Protein AF-A0A382WTK6-F1 (afdb_monomer_lite)

InterPro domains:
  IPR001509 NAD-dependent epimerase/dehydratase [PF01370] (10-95)
  IPR036291 NAD(P)-binding domain superfamily [SSF51735] (8-95)

Sequence (96 aa):
MNWALSKYETINFDIRPPKILEHQHHWKFVDIRDAQSFTEALIEFQPTHILHLAAMTGMDIHDMSFFDANTKGVANLIKASQELPNLKRILFASSL

Organism: NCBI:txid408172

Structure (mmCIF, N/CA/C/O backbone):
data_AF-A0A382WTK6-F1
#
_entry.id   AF-A0A382WTK6-F1
#
loop_
_atom_site.group_PDB
_atom_site.id
_atom_site.type_symbol
_atom_site.label_atom_id
_atom_site.label_alt_id
_atom_site.label_comp_id
_atom_site.label_asym_id
_atom_site.label_entity_id
_atom_site.label_seq_id
_atom_site.pdbx_PDB_ins_code
_atom_site.Cartn_x
_atom_site.Cartn_y
_atom_site.Cartn_z
_atom_site.occupancy
_atom_site.B_iso_or_equiv
_atom_site.auth_seq_id
_atom_site.auth_comp_id
_atom_site.auth_asym_id
_atom_site.auth_atom_id
_atom_site.pdbx_PDB_model_num
ATOM 1 N N . MET A 1 1 ? 6.137 -20.564 17.652 1.00 56.12 1 MET A N 1
ATOM 2 C CA . MET A 1 1 ? 6.455 -19.185 17.213 1.00 56.12 1 MET A CA 1
ATOM 3 C C . MET A 1 1 ? 5.143 -18.455 16.996 1.00 56.12 1 MET A C 1
ATOM 5 O O . MET A 1 1 ? 4.280 -19.015 16.338 1.00 56.12 1 MET A O 1
ATOM 9 N N . ASN A 1 2 ? 4.972 -17.266 17.576 1.00 66.75 2 ASN A N 1
ATOM 10 C CA . ASN A 1 2 ? 3.795 -16.430 17.333 1.00 66.75 2 ASN A CA 1
ATOM 11 C C . ASN A 1 2 ? 4.107 -15.484 16.173 1.00 66.75 2 ASN A C 1
ATOM 13 O O . ASN A 1 2 ? 4.950 -14.602 16.323 1.00 66.75 2 ASN A O 1
ATOM 17 N N . TRP A 1 3 ? 3.447 -15.672 15.035 1.00 80.44 3 TRP A N 1
ATOM 18 C CA . TRP A 1 3 ? 3.599 -14.809 13.862 1.00 80.44 3 TRP A CA 1
ATOM 19 C C . TRP A 1 3 ? 2.646 -13.615 13.954 1.00 80.44 3 TRP A C 1
ATOM 21 O O . TRP A 1 3 ? 1.558 -13.744 14.515 1.00 80.44 3 TRP A O 1
ATOM 31 N N . ALA A 1 4 ? 3.001 -12.461 13.384 1.00 77.19 4 ALA A N 1
ATOM 32 C CA . ALA A 1 4 ? 2.104 -11.298 13.360 1.00 77.19 4 ALA A CA 1
ATOM 33 C C . ALA A 1 4 ? 0.745 -11.631 12.708 1.00 77.19 4 ALA A C 1
ATOM 35 O O . ALA A 1 4 ? -0.298 -11.287 13.258 1.00 77.19 4 ALA A O 1
ATOM 36 N N . LEU A 1 5 ? 0.769 -12.419 11.626 1.00 80.00 5 LEU A N 1
ATOM 37 C CA . LEU A 1 5 ? -0.421 -12.905 10.913 1.00 80.00 5 LEU A CA 1
ATOM 38 C C . LEU A 1 5 ? -1.362 -13.751 11.787 1.00 80.00 5 LEU A C 1
ATOM 40 O O . LEU A 1 5 ? -2.552 -13.816 11.521 1.00 80.00 5 LEU A O 1
ATOM 44 N N . SER A 1 6 ? -0.855 -14.373 12.859 1.00 82.38 6 SER A N 1
ATOM 45 C CA . SER A 1 6 ? -1.685 -15.158 13.789 1.00 82.38 6 SER A CA 1
ATOM 46 C C . SER A 1 6 ? -2.419 -14.311 14.836 1.00 82.38 6 SER A C 1
ATOM 48 O O . SER A 1 6 ? -3.202 -14.848 15.614 1.00 82.38 6 SER A O 1
ATOM 50 N N . LYS A 1 7 ? -2.138 -13.003 14.903 1.00 88.50 7 LYS A N 1
ATOM 51 C CA . LYS A 1 7 ? -2.646 -12.097 15.948 1.00 88.50 7 LYS A CA 1
ATOM 52 C C . LYS A 1 7 ? -3.431 -10.908 15.418 1.00 88.50 7 LYS A C 1
ATOM 54 O O . LYS A 1 7 ? -4.235 -10.352 16.160 1.00 88.50 7 LYS A O 1
ATOM 59 N N . TYR A 1 8 ? -3.159 -10.490 14.189 1.00 92.00 8 TYR A N 1
ATOM 60 C CA . TYR A 1 8 ? -3.740 -9.293 13.603 1.00 92.00 8 TYR A CA 1
ATOM 61 C C . TYR A 1 8 ? -4.429 -9.641 12.293 1.00 92.00 8 TYR A C 1
ATOM 63 O O . TYR A 1 8 ? -3.868 -10.365 11.467 1.00 92.00 8 TYR A O 1
ATOM 71 N N . GLU A 1 9 ? -5.620 -9.083 12.091 1.00 95.00 9 GLU A N 1
ATOM 72 C CA . GLU A 1 9 ? -6.247 -9.070 10.776 1.00 95.00 9 GLU A CA 1
ATOM 73 C C . GLU A 1 9 ? -5.288 -8.408 9.785 1.00 95.00 9 GLU A C 1
ATOM 75 O O . GLU A 1 9 ? -4.779 -7.311 10.028 1.00 95.00 9 GLU A O 1
ATOM 80 N N . THR A 1 10 ? -4.968 -9.126 8.711 1.00 95.25 10 THR A N 1
ATOM 81 C CA . THR A 1 10 ? -3.916 -8.726 7.780 1.00 95.25 10 THR A CA 1
ATOM 82 C C . THR A 1 10 ? -4.353 -8.978 6.350 1.00 95.25 10 THR A C 1
ATOM 84 O O . THR A 1 10 ? -4.859 -10.058 6.031 1.00 95.25 10 THR A O 1
ATOM 87 N N . ILE A 1 11 ? -4.067 -7.998 5.495 1.00 97.12 11 ILE A N 1
ATOM 88 C CA . ILE A 1 11 ? -4.143 -8.106 4.044 1.00 97.12 11 ILE A CA 1
ATOM 89 C C . ILE A 1 11 ? -2.786 -7.752 3.424 1.00 97.12 11 ILE A C 1
ATOM 91 O O . ILE A 1 11 ? -2.063 -6.882 3.910 1.00 97.12 11 ILE A O 1
ATOM 95 N N . ASN A 1 12 ? -2.435 -8.455 2.357 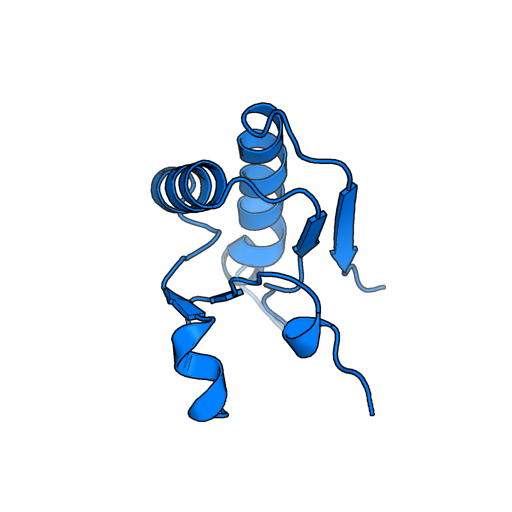1.00 97.44 12 ASN A N 1
ATOM 96 C CA . ASN A 1 12 ? -1.244 -8.284 1.550 1.00 97.44 12 ASN A CA 1
ATOM 97 C C . ASN A 1 12 ? -1.660 -7.810 0.158 1.00 97.44 12 ASN A C 1
ATOM 99 O O . ASN A 1 12 ? -2.373 -8.512 -0.561 1.00 97.44 12 ASN A O 1
ATOM 103 N N . PHE A 1 13 ? -1.176 -6.633 -0.213 1.00 98.38 13 PHE A N 1
ATOM 104 C CA . PHE A 1 13 ? -1.360 -6.035 -1.526 1.00 98.38 13 PHE A CA 1
ATOM 105 C C . PHE A 1 13 ? -0.110 -6.282 -2.356 1.00 98.38 13 PHE A C 1
ATOM 107 O O . PHE A 1 13 ? 0.952 -5.741 -2.057 1.00 98.38 13 PHE A O 1
ATOM 114 N N . ASP A 1 14 ? -0.232 -7.132 -3.373 1.00 97.88 14 ASP A N 1
ATOM 115 C CA . ASP A 1 14 ? 0.885 -7.466 -4.254 1.00 97.88 14 ASP A CA 1
ATOM 116 C C . ASP A 1 14 ? 0.370 -7.824 -5.651 1.00 97.88 14 ASP A C 1
ATOM 118 O O . ASP A 1 14 ? -0.682 -8.447 -5.801 1.00 97.88 14 ASP A O 1
ATOM 122 N N . ILE A 1 15 ? 1.139 -7.477 -6.680 1.00 97.69 15 ILE A N 1
ATOM 123 C CA . ILE A 1 15 ? 0.872 -7.851 -8.074 1.00 97.69 15 ILE A CA 1
ATOM 124 C C . ILE A 1 15 ? 1.114 -9.344 -8.341 1.00 97.69 15 ILE A C 1
ATOM 126 O O . ILE A 1 15 ? 0.727 -9.866 -9.386 1.00 97.69 15 ILE A O 1
ATOM 130 N N . ARG A 1 16 ? 1.779 -10.045 -7.418 1.00 97.06 16 ARG A N 1
ATOM 131 C CA . ARG A 1 16 ? 2.050 -11.479 -7.489 1.00 97.06 16 ARG A CA 1
ATOM 132 C C . ARG A 1 16 ? 1.351 -12.211 -6.342 1.00 97.06 16 ARG A C 1
ATOM 134 O O . ARG A 1 16 ? 1.398 -11.740 -5.208 1.00 97.06 16 ARG A O 1
ATOM 141 N N . PRO A 1 17 ? 0.749 -13.384 -6.604 1.00 96.69 17 PRO A N 1
ATOM 142 C CA . PRO A 1 17 ? 0.188 -14.207 -5.543 1.00 96.69 17 PRO A CA 1
ATOM 143 C C . PRO A 1 17 ? 1.289 -14.694 -4.585 1.00 96.69 17 PRO A C 1
ATOM 145 O O . PRO A 1 17 ? 2.463 -14.790 -4.972 1.00 96.69 17 PRO A O 1
ATOM 148 N N . PRO A 1 18 ? 0.934 -15.029 -3.334 1.00 95.62 18 PRO A N 1
ATOM 149 C CA . PRO A 1 18 ? 1.888 -15.565 -2.380 1.00 95.62 18 PRO A CA 1
ATOM 150 C C . PRO A 1 18 ? 2.443 -16.912 -2.857 1.00 95.62 18 PRO A C 1
ATOM 152 O O . PRO A 1 18 ? 1.751 -17.724 -3.462 1.00 95.62 18 PRO A O 1
ATOM 155 N N . LYS A 1 19 ? 3.709 -17.181 -2.525 1.00 95.50 19 LYS A N 1
ATOM 156 C CA . LYS A 1 19 ? 4.359 -18.470 -2.831 1.00 95.50 19 LYS A CA 1
ATOM 157 C C . LYS A 1 19 ? 3.836 -19.631 -1.976 1.00 95.50 19 LYS A C 1
ATOM 159 O O . LYS A 1 19 ? 4.023 -20.785 -2.341 1.00 95.50 19 LYS A O 1
ATOM 164 N N . ILE A 1 20 ? 3.250 -19.315 -0.823 1.00 93.94 20 ILE A N 1
ATOM 165 C CA . ILE A 1 20 ? 2.692 -20.266 0.142 1.00 93.94 20 ILE A CA 1
ATOM 166 C C . ILE A 1 20 ? 1.174 -20.192 -0.001 1.00 93.94 20 ILE A C 1
ATOM 168 O O . ILE A 1 20 ? 0.594 -19.128 0.226 1.00 93.94 20 ILE A O 1
ATOM 172 N N . LEU A 1 21 ? 0.545 -21.299 -0.402 1.00 93.19 21 LEU A N 1
ATOM 173 C CA . LEU A 1 21 ? -0.878 -21.343 -0.751 1.00 93.19 21 LEU A CA 1
ATOM 174 C C . LEU A 1 21 ? -1.770 -20.988 0.442 1.00 93.19 21 LEU A C 1
ATOM 176 O O . LEU A 1 21 ? -2.788 -20.319 0.293 1.00 93.19 21 LEU A O 1
ATOM 180 N N . GLU A 1 22 ? -1.357 -21.370 1.645 1.00 91.19 22 GLU A N 1
ATOM 181 C CA . GLU A 1 22 ? -2.051 -21.057 2.886 1.00 91.19 22 GLU A CA 1
ATOM 182 C C . GLU A 1 22 ? -2.164 -19.547 3.110 1.00 91.19 22 GLU A C 1
ATOM 184 O O . GLU A 1 22 ? -3.083 -19.118 3.790 1.00 91.19 22 GLU A O 1
ATOM 189 N N . HIS A 1 23 ? -1.296 -18.718 2.518 1.00 92.62 23 HIS A N 1
ATOM 190 C CA . HIS A 1 23 ? -1.372 -17.258 2.632 1.00 92.62 23 HIS A CA 1
ATOM 191 C C . HIS A 1 23 ? -2.312 -16.610 1.604 1.00 92.62 23 HIS A C 1
ATOM 193 O O . HIS A 1 23 ? -2.509 -15.397 1.653 1.00 92.62 23 HIS A O 1
ATOM 199 N N . GLN A 1 24 ? -2.908 -17.380 0.686 1.00 95.19 24 GLN A N 1
ATOM 200 C CA . GLN A 1 24 ? -3.770 -16.853 -0.378 1.00 95.19 24 GLN A CA 1
ATOM 201 C C . GLN A 1 24 ? -4.950 -16.041 0.172 1.00 95.19 24 GLN A C 1
ATOM 203 O O . GLN A 1 24 ? -5.315 -15.025 -0.407 1.00 95.19 24 GLN A O 1
ATOM 208 N N . HIS A 1 25 ? -5.513 -16.450 1.312 1.00 93.88 25 HIS A N 1
ATOM 209 C CA . HIS A 1 25 ? -6.638 -15.759 1.948 1.00 93.88 25 HIS A CA 1
ATOM 210 C C . HIS A 1 25 ? -6.274 -14.380 2.521 1.00 93.88 25 HIS A C 1
ATOM 212 O O . HIS A 1 25 ? -7.161 -13.572 2.769 1.00 93.88 25 HIS A O 1
ATOM 218 N N . HIS A 1 26 ? -4.982 -14.102 2.708 1.00 95.19 26 HIS A N 1
ATOM 219 C CA . HIS A 1 26 ? -4.490 -12.784 3.094 1.00 95.19 26 HIS A CA 1
ATOM 220 C C . HIS A 1 26 ? -4.114 -11.923 1.889 1.00 95.19 26 HIS A C 1
ATOM 222 O O . HIS A 1 26 ? -3.666 -10.806 2.092 1.00 95.19 26 HIS A O 1
ATOM 228 N N . TRP A 1 27 ? -4.216 -12.398 0.648 1.00 97.31 27 TRP A N 1
ATOM 229 C CA . TRP A 1 27 ? -3.717 -11.670 -0.517 1.00 97.31 27 TRP A CA 1
ATOM 230 C C . TRP A 1 27 ? -4.841 -11.076 -1.366 1.00 97.31 27 TRP A C 1
ATOM 232 O O . TRP A 1 27 ? -5.860 -11.717 -1.618 1.00 97.31 27 TRP A O 1
ATOM 242 N N . LYS A 1 28 ? -4.605 -9.864 -1.870 1.00 98.00 28 LYS A N 1
ATOM 243 C CA . LYS A 1 28 ? -5.416 -9.208 -2.896 1.00 98.00 28 LYS A CA 1
ATOM 244 C C . LYS A 1 28 ? -4.482 -8.650 -3.967 1.00 98.00 28 LYS A C 1
ATOM 246 O O . LYS A 1 28 ? -3.484 -8.003 -3.644 1.00 98.00 28 LYS A O 1
ATOM 251 N N . PHE A 1 29 ? -4.817 -8.888 -5.235 1.00 98.38 29 PHE A N 1
ATOM 252 C CA . PHE A 1 29 ? -4.107 -8.261 -6.346 1.00 98.38 29 PHE A CA 1
ATOM 253 C C . PHE A 1 29 ? -4.338 -6.750 -6.303 1.00 98.38 29 PHE A C 1
ATOM 255 O O . PHE A 1 29 ? -5.467 -6.295 -6.483 1.00 98.38 29 PHE A O 1
ATOM 262 N N . VAL A 1 30 ? -3.274 -5.991 -6.062 1.00 98.50 30 VAL A N 1
ATOM 263 C CA . VAL A 1 30 ? -3.276 -4.526 -6.070 1.00 98.50 30 VAL A CA 1
ATOM 264 C C . VAL A 1 30 ? -1.911 -4.067 -6.568 1.00 98.50 30 VAL A C 1
ATOM 266 O O . VAL A 1 30 ? -0.879 -4.477 -6.033 1.00 98.50 30 VAL A O 1
ATOM 269 N N . ASP A 1 31 ? -1.902 -3.213 -7.589 1.00 98.44 31 ASP A N 1
ATOM 270 C CA . ASP A 1 31 ? -0.688 -2.557 -8.064 1.00 98.4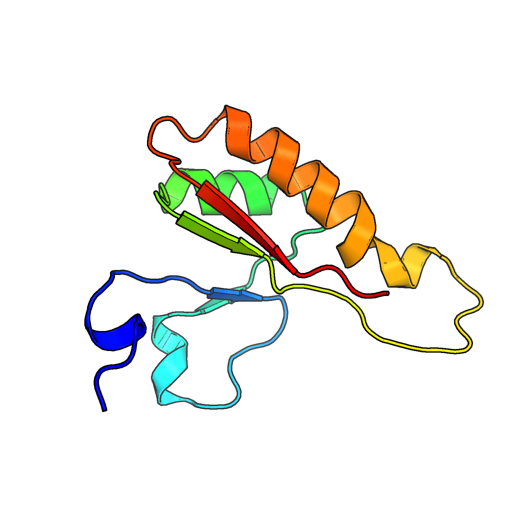4 31 ASP A CA 1
ATOM 271 C C . ASP A 1 31 ? -0.585 -1.170 -7.431 1.00 98.44 31 ASP A C 1
ATOM 273 O O . ASP A 1 31 ? -1.397 -0.293 -7.705 1.00 98.44 31 ASP A O 1
ATOM 277 N N . ILE A 1 32 ? 0.443 -0.945 -6.614 1.00 98.38 32 ILE A N 1
ATOM 278 C CA . ILE A 1 32 ? 0.645 0.336 -5.921 1.00 98.38 32 ILE A CA 1
ATOM 279 C C . ILE A 1 32 ? 0.873 1.519 -6.879 1.00 98.38 32 ILE A C 1
ATOM 281 O O . ILE A 1 32 ? 0.801 2.677 -6.464 1.00 98.38 32 ILE A O 1
ATOM 285 N N . ARG A 1 33 ? 1.169 1.253 -8.158 1.00 97.88 33 ARG A N 1
ATOM 286 C CA . ARG A 1 33 ? 1.319 2.278 -9.199 1.00 97.88 33 ARG A CA 1
ATOM 287 C C . ARG A 1 33 ? -0.032 2.806 -9.686 1.00 97.88 33 ARG A C 1
ATOM 289 O O . ARG A 1 33 ? -0.091 3.954 -10.126 1.00 97.88 33 ARG A O 1
ATOM 296 N N . ASP A 1 34 ? -1.096 2.013 -9.575 1.00 98.44 34 ASP A N 1
ATOM 297 C CA . ASP A 1 34 ? -2.466 2.437 -9.857 1.00 98.44 34 ASP A CA 1
ATOM 298 C C . ASP A 1 34 ? -3.039 3.121 -8.611 1.00 98.44 34 ASP A C 1
ATOM 300 O O . ASP A 1 34 ? -3.448 2.481 -7.643 1.00 98.44 34 ASP A O 1
ATOM 304 N N . ALA A 1 35 ? -3.024 4.453 -8.624 1.00 98.31 35 ALA A N 1
ATOM 305 C CA . ALA A 1 35 ? -3.410 5.248 -7.466 1.00 98.31 35 ALA A CA 1
ATOM 306 C C . ALA A 1 35 ? -4.868 5.016 -7.048 1.00 98.31 35 ALA A C 1
ATOM 308 O O . ALA A 1 35 ? -5.157 4.999 -5.858 1.00 98.31 35 ALA A O 1
ATOM 309 N N . GLN A 1 36 ? -5.779 4.841 -8.008 1.00 98.31 36 GLN A N 1
ATOM 310 C CA . GLN A 1 36 ? -7.200 4.722 -7.711 1.00 98.31 36 GLN A CA 1
ATOM 311 C C . GLN A 1 36 ? -7.489 3.391 -7.018 1.00 98.31 36 GLN A C 1
ATOM 313 O O . GLN A 1 36 ? -7.981 3.381 -5.891 1.00 98.31 36 GLN A O 1
ATOM 318 N N . SER A 1 37 ? -7.132 2.277 -7.661 1.00 98.31 37 SER A N 1
ATOM 319 C CA . SER A 1 37 ? -7.413 0.947 -7.109 1.00 98.31 37 SER A CA 1
ATOM 320 C C . SER A 1 37 ? -6.670 0.700 -5.793 1.00 98.31 37 SER A C 1
ATOM 322 O O . SER A 1 37 ? -7.200 0.050 -4.889 1.00 98.31 37 SER A O 1
ATOM 324 N N . PHE A 1 38 ? -5.463 1.255 -5.643 1.00 98.69 38 PHE A N 1
ATOM 325 C CA . PHE A 1 38 ? -4.701 1.150 -4.406 1.00 98.69 38 PHE A CA 1
ATOM 326 C C . PHE A 1 38 ? -5.349 1.929 -3.256 1.00 98.69 38 PHE A C 1
ATOM 328 O O . PHE A 1 38 ? -5.488 1.384 -2.157 1.00 98.69 38 PHE A O 1
ATOM 335 N N . THR A 1 39 ? -5.788 3.169 -3.497 1.00 98.69 39 THR A N 1
ATOM 336 C CA . THR A 1 39 ? -6.506 3.966 -2.493 1.00 98.69 39 THR A CA 1
ATOM 337 C C . THR A 1 39 ? -7.823 3.303 -2.102 1.00 98.69 39 THR A C 1
ATOM 339 O O . THR A 1 39 ? -8.090 3.151 -0.912 1.00 98.69 39 THR A O 1
ATOM 342 N N . GLU A 1 40 ? -8.611 2.838 -3.074 1.00 98.69 40 GLU A N 1
ATOM 343 C CA . GLU A 1 40 ? -9.870 2.128 -2.820 1.00 98.69 40 GLU A CA 1
ATOM 344 C C . GLU A 1 40 ? -9.645 0.893 -1.935 1.00 98.69 40 GLU A C 1
ATOM 346 O O . GLU A 1 40 ? -10.339 0.715 -0.936 1.00 98.69 40 GLU A O 1
ATOM 351 N N . ALA A 1 41 ? -8.619 0.086 -2.227 1.00 98.62 41 ALA A N 1
ATOM 352 C CA . ALA A 1 41 ? -8.291 -1.092 -1.428 1.00 98.62 41 ALA A CA 1
ATOM 353 C C . ALA A 1 41 ? -7.846 -0.746 0.007 1.00 98.62 41 ALA A C 1
ATOM 355 O O . ALA A 1 41 ? -8.197 -1.458 0.951 1.00 98.62 41 ALA A O 1
ATOM 356 N N . LEU A 1 42 ? -7.090 0.341 0.195 1.00 98.62 42 LEU A N 1
ATOM 357 C CA . LEU A 1 42 ? -6.699 0.823 1.524 1.00 98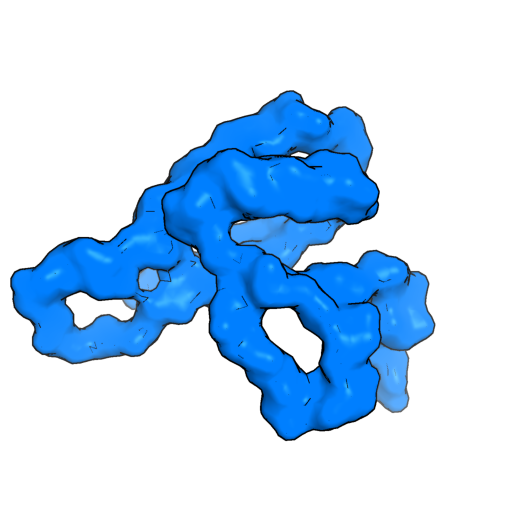.62 42 LEU A CA 1
ATOM 358 C C . LEU A 1 42 ? -7.904 1.335 2.322 1.00 98.62 42 LEU A C 1
ATOM 360 O O . LEU A 1 42 ? -8.020 1.030 3.509 1.00 98.62 42 LEU A O 1
ATOM 364 N N . ILE A 1 43 ? -8.801 2.089 1.682 1.00 98.50 43 ILE A N 1
ATOM 365 C CA . ILE A 1 43 ? -10.024 2.603 2.308 1.00 98.50 43 ILE A CA 1
ATOM 366 C C . ILE A 1 43 ? -10.972 1.458 2.663 1.00 98.50 43 ILE A C 1
ATOM 368 O O . ILE A 1 43 ? -11.568 1.495 3.733 1.00 98.50 43 ILE A O 1
ATOM 372 N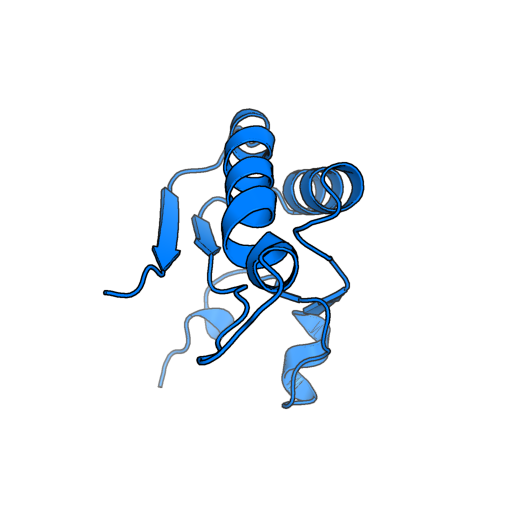 N . GLU A 1 44 ? -11.092 0.435 1.821 1.00 98.31 44 GLU A N 1
ATOM 373 C CA . GLU A 1 44 ? -11.906 -0.753 2.100 1.00 98.31 44 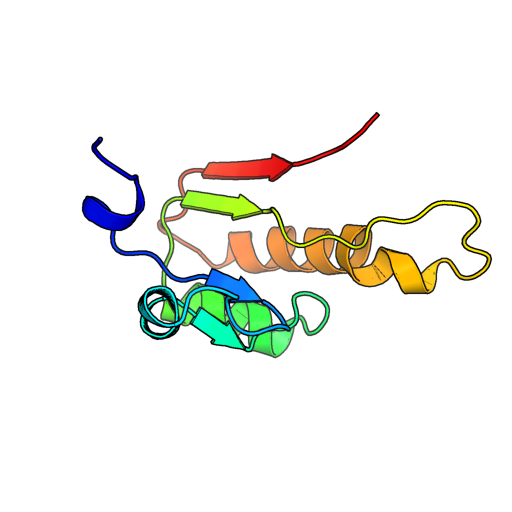GLU A CA 1
ATOM 374 C C . GLU A 1 44 ? -11.393 -1.506 3.337 1.00 98.31 44 GLU A C 1
ATOM 376 O O . GLU A 1 44 ? -12.182 -1.901 4.192 1.00 98.31 44 GLU A O 1
ATOM 381 N N . PHE A 1 45 ? -10.071 -1.663 3.467 1.00 98.19 45 PHE A N 1
ATOM 382 C CA . PHE A 1 45 ? -9.464 -2.398 4.579 1.00 98.19 45 PHE A CA 1
ATOM 383 C C . PHE A 1 45 ? -9.324 -1.582 5.880 1.00 98.19 45 PHE A C 1
ATOM 385 O O . PHE A 1 45 ? -9.279 -2.164 6.960 1.00 98.19 45 PHE A O 1
ATOM 392 N N . GLN A 1 46 ? -9.239 -0.247 5.810 1.00 98.12 46 GLN A N 1
ATOM 393 C CA . GLN A 1 46 ? -9.045 0.648 6.967 1.00 98.12 46 GLN A CA 1
ATOM 394 C C . GLN A 1 46 ? -7.858 0.256 7.888 1.00 98.12 46 GLN A C 1
ATOM 396 O O . GLN A 1 46 ? -8.036 0.074 9.099 1.00 98.12 46 GLN A O 1
ATOM 401 N N . PRO A 1 47 ? -6.613 0.142 7.378 1.00 98.12 47 PRO A N 1
ATOM 402 C CA . PRO A 1 47 ? -5.489 -0.303 8.195 1.00 98.12 47 PRO A CA 1
ATOM 403 C C . PRO A 1 47 ? -5.128 0.709 9.287 1.00 98.12 47 PRO A C 1
ATOM 405 O O . PRO A 1 47 ? -5.072 1.918 9.068 1.00 98.12 47 PRO A O 1
ATOM 408 N N . THR A 1 48 ? -4.745 0.197 10.458 1.00 98.25 48 THR A N 1
ATOM 409 C CA . THR A 1 48 ? -4.099 1.021 11.497 1.00 98.25 48 THR A CA 1
ATOM 410 C C . THR A 1 48 ? -2.581 1.083 11.334 1.00 98.25 48 THR A C 1
ATOM 412 O O . THR A 1 48 ? -1.947 2.024 11.810 1.00 98.25 48 THR A O 1
ATOM 415 N N . HIS A 1 49 ? -1.980 0.089 10.680 1.00 98.00 49 HIS A N 1
ATOM 416 C CA . HIS A 1 49 ? -0.541 -0.012 10.456 1.00 98.00 49 HIS A CA 1
ATOM 417 C C . HIS A 1 49 ? -0.277 -0.506 9.039 1.00 98.00 49 HIS A C 1
ATOM 419 O O . HIS A 1 49 ? -0.957 -1.415 8.570 1.00 98.00 49 HIS A O 1
ATOM 42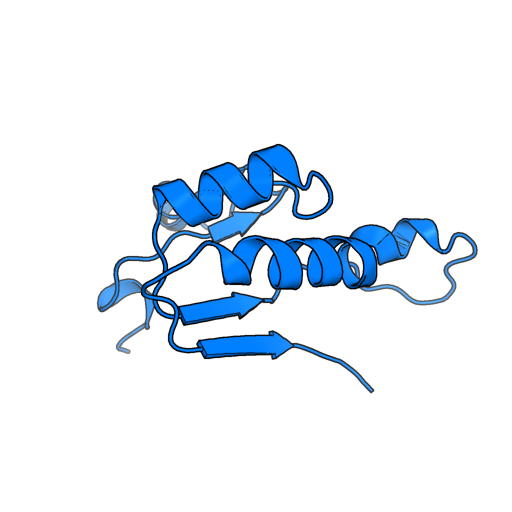5 N N . ILE A 1 50 ? 0.735 0.060 8.385 1.00 98.38 50 ILE A N 1
ATOM 426 C CA . ILE A 1 50 ? 1.160 -0.353 7.044 1.00 98.38 50 ILE A CA 1
ATOM 427 C C . ILE A 1 50 ? 2.654 -0.672 7.071 1.00 98.38 50 ILE A C 1
ATOM 429 O O . ILE A 1 50 ? 3.464 0.143 7.514 1.00 98.38 50 ILE A O 1
ATOM 433 N N . LEU A 1 51 ? 3.015 -1.855 6.574 1.00 97.69 51 LEU A N 1
ATOM 434 C CA . LEU A 1 51 ? 4.394 -2.241 6.281 1.00 97.69 51 LEU A CA 1
ATOM 435 C C . LEU A 1 51 ? 4.590 -2.148 4.766 1.00 97.69 51 LEU A C 1
ATOM 437 O O . LEU A 1 51 ? 4.139 -3.019 4.026 1.00 97.69 51 LEU A O 1
ATOM 441 N N . HIS A 1 52 ? 5.220 -1.076 4.291 1.00 97.69 52 HIS A N 1
ATOM 442 C CA . HIS A 1 52 ? 5.414 -0.859 2.862 1.00 97.69 52 HIS A CA 1
ATOM 443 C C . HIS A 1 52 ? 6.676 -1.580 2.380 1.00 97.69 52 HIS A C 1
ATOM 445 O O . HIS A 1 52 ? 7.785 -1.057 2.486 1.00 97.69 52 HIS A O 1
ATOM 451 N N . LEU A 1 53 ? 6.480 -2.813 1.899 1.00 96.69 53 LEU A N 1
ATOM 452 C CA . LEU A 1 53 ? 7.540 -3.710 1.417 1.00 96.69 53 LEU A CA 1
ATOM 453 C C . LEU A 1 53 ? 7.541 -3.889 -0.111 1.00 96.69 53 LEU A C 1
ATOM 455 O O . LEU A 1 53 ? 8.464 -4.490 -0.657 1.00 96.69 53 LEU A O 1
ATOM 459 N N . ALA A 1 54 ? 6.502 -3.407 -0.798 1.00 96.81 54 ALA A N 1
ATOM 460 C CA . ALA A 1 54 ? 6.376 -3.519 -2.244 1.00 96.81 54 ALA A CA 1
ATOM 461 C C . ALA A 1 54 ? 7.383 -2.592 -2.938 1.00 96.81 54 ALA A C 1
ATOM 463 O O . ALA A 1 54 ? 7.289 -1.371 -2.844 1.00 96.81 54 ALA A O 1
ATOM 464 N N . ALA A 1 55 ? 8.347 -3.188 -3.635 1.00 95.00 55 ALA A N 1
ATOM 465 C CA . ALA A 1 55 ? 9.409 -2.486 -4.337 1.00 95.00 55 ALA A CA 1
ATOM 466 C C . ALA A 1 55 ? 9.933 -3.334 -5.501 1.00 95.00 55 ALA A C 1
ATOM 468 O O . ALA A 1 55 ? 9.877 -4.567 -5.479 1.00 95.00 55 ALA A O 1
ATOM 469 N N . MET A 1 56 ? 10.488 -2.664 -6.503 1.00 92.94 56 MET A N 1
ATOM 470 C CA . MET A 1 56 ? 11.352 -3.273 -7.502 1.00 92.94 56 MET A CA 1
ATOM 471 C C . MET A 1 56 ? 12.795 -3.209 -7.007 1.00 92.94 56 MET A C 1
ATOM 473 O O . MET A 1 56 ? 13.254 -2.187 -6.492 1.00 92.94 56 MET A O 1
ATOM 477 N N . THR A 1 57 ? 13.502 -4.325 -7.147 1.00 86.06 57 THR A N 1
ATOM 478 C CA . THR A 1 57 ? 14.909 -4.468 -6.775 1.00 86.06 57 THR A CA 1
ATOM 479 C C . THR A 1 57 ? 15.696 -4.875 -8.015 1.00 86.06 57 THR A C 1
ATOM 481 O O . THR A 1 57 ? 15.251 -5.712 -8.799 1.00 86.06 57 THR A O 1
ATOM 484 N N . GLY A 1 58 ? 16.845 -4.245 -8.242 1.00 82.88 58 GLY A N 1
ATOM 485 C CA . GLY A 1 58 ? 17.662 -4.494 -9.426 1.00 82.88 58 GLY A CA 1
ATOM 486 C C . GLY A 1 58 ? 18.839 -3.531 -9.518 1.00 82.88 58 GLY A C 1
ATOM 487 O O . GLY A 1 58 ? 18.768 -2.416 -9.007 1.00 82.88 58 GLY A O 1
ATOM 488 N N . MET A 1 59 ? 19.915 -3.985 -10.157 1.00 80.31 59 MET A N 1
ATOM 489 C CA . MET A 1 59 ? 21.086 -3.183 -10.528 1.00 80.31 59 MET A CA 1
ATOM 490 C C . MET A 1 59 ? 21.150 -3.084 -12.059 1.00 80.31 59 MET A C 1
ATOM 492 O O . MET A 1 59 ? 20.485 -3.862 -12.742 1.00 80.31 59 MET A O 1
ATOM 496 N N . ASP A 1 60 ? 21.921 -2.130 -12.585 1.00 83.19 60 ASP A N 1
ATOM 497 C CA . ASP A 1 60 ? 22.137 -1.929 -14.031 1.00 83.19 60 ASP A CA 1
ATOM 498 C C . ASP A 1 60 ? 20.851 -1.697 -14.845 1.00 83.19 60 ASP A C 1
ATOM 500 O O . ASP A 1 60 ? 20.678 -2.166 -15.970 1.00 83.19 60 ASP A O 1
ATOM 504 N N . ILE A 1 61 ? 19.921 -0.944 -14.259 1.00 87.88 61 ILE A N 1
ATOM 505 C CA . ILE A 1 61 ? 18.667 -0.562 -14.903 1.00 87.88 61 ILE A CA 1
ATOM 506 C C . ILE A 1 61 ? 18.878 0.707 -15.741 1.00 87.88 61 ILE A C 1
ATOM 508 O O . ILE A 1 61 ? 19.346 1.723 -15.231 1.00 87.88 61 ILE A O 1
ATOM 512 N N . HIS A 1 62 ? 18.477 0.672 -17.014 1.00 85.00 62 HIS A N 1
ATOM 513 C CA . HIS A 1 62 ? 18.579 1.821 -17.929 1.00 85.00 62 HIS A CA 1
ATOM 514 C C . HIS A 1 62 ? 17.281 2.631 -18.075 1.00 85.00 62 HIS A C 1
ATOM 516 O O . HIS A 1 62 ? 17.311 3.735 -18.614 1.00 85.00 62 HIS A O 1
ATOM 522 N N . ASP A 1 63 ? 16.155 2.103 -17.586 1.00 90.00 63 ASP A N 1
ATOM 523 C CA . ASP A 1 63 ? 14.857 2.780 -17.585 1.00 90.00 63 ASP A CA 1
ATOM 524 C C . ASP A 1 63 ? 14.367 3.023 -16.152 1.00 90.00 63 ASP A C 1
ATOM 526 O O . ASP A 1 63 ? 14.077 2.090 -15.401 1.00 90.00 63 ASP A O 1
ATOM 530 N N . MET A 1 64 ? 14.230 4.297 -15.783 1.00 88.12 64 MET A N 1
ATOM 531 C CA . MET A 1 64 ? 13.758 4.707 -14.459 1.00 88.12 64 MET A CA 1
ATOM 532 C C . MET A 1 64 ? 12.317 4.273 -14.166 1.00 88.12 64 MET A C 1
ATOM 534 O O . MET A 1 64 ? 11.964 4.150 -12.993 1.00 88.12 64 MET A O 1
ATOM 538 N N . SER A 1 65 ? 11.504 3.989 -15.192 1.00 91.75 65 SER A N 1
ATOM 539 C CA . SER A 1 65 ? 10.138 3.475 -15.018 1.00 91.75 65 SER A CA 1
ATOM 540 C C . SER A 1 65 ? 10.105 2.138 -14.265 1.00 91.75 65 SER A C 1
ATOM 542 O O . SER A 1 65 ? 9.129 1.822 -13.581 1.00 91.75 65 SER A O 1
ATOM 544 N N . PHE A 1 66 ? 11.208 1.383 -14.292 1.00 90.75 66 PHE A N 1
ATOM 545 C CA . PHE A 1 66 ? 11.385 0.170 -13.498 1.00 90.75 66 PHE A CA 1
ATOM 546 C C . PHE A 1 66 ? 11.210 0.426 -11.994 1.00 90.75 66 PHE A C 1
ATOM 548 O O . PHE A 1 66 ? 10.708 -0.433 -11.277 1.00 90.75 66 PHE A O 1
ATOM 555 N N . PHE A 1 67 ? 11.568 1.619 -11.513 1.00 92.69 67 PHE A N 1
ATOM 556 C CA . PHE A 1 67 ? 11.438 2.017 -10.111 1.00 92.69 67 PHE A CA 1
ATOM 557 C C . PHE A 1 67 ? 10.154 2.809 -9.826 1.00 92.69 67 PHE A C 1
ATOM 559 O O . PHE A 1 67 ? 10.029 3.425 -8.764 1.00 92.69 67 PHE A O 1
ATOM 566 N N . ASP A 1 68 ? 9.169 2.786 -10.731 1.00 95.44 68 ASP A N 1
ATOM 567 C CA . ASP A 1 68 ? 7.871 3.433 -10.513 1.00 95.44 68 ASP A CA 1
ATOM 568 C C . ASP A 1 68 ? 7.190 2.915 -9.238 1.00 95.44 68 ASP A C 1
ATOM 570 O O . ASP A 1 68 ? 6.596 3.692 -8.495 1.00 95.44 68 ASP A O 1
ATOM 574 N N . ALA A 1 69 ? 7.320 1.622 -8.927 1.00 95.19 69 ALA A N 1
ATOM 575 C CA . ALA A 1 69 ? 6.819 1.066 -7.669 1.00 95.19 69 ALA A CA 1
ATOM 576 C C . ALA A 1 69 ? 7.461 1.752 -6.442 1.00 95.19 69 ALA A C 1
ATOM 578 O O . ALA A 1 69 ? 6.763 2.132 -5.507 1.00 95.19 69 ALA A O 1
ATOM 579 N N . ASN A 1 70 ? 8.774 1.990 -6.480 1.00 95.88 70 ASN A N 1
ATOM 580 C CA . ASN A 1 70 ? 9.551 2.570 -5.381 1.00 95.88 70 ASN A CA 1
ATOM 581 C C . ASN A 1 70 ? 9.342 4.087 -5.236 1.00 95.88 70 ASN A C 1
ATOM 583 O O . ASN A 1 70 ? 9.670 4.655 -4.199 1.00 95.88 70 ASN A O 1
ATOM 587 N N . THR A 1 71 ? 8.835 4.755 -6.276 1.00 95.25 71 THR A N 1
ATOM 588 C CA . THR A 1 71 ? 8.684 6.218 -6.321 1.00 95.25 71 THR A CA 1
ATOM 589 C C . THR A 1 71 ? 7.217 6.626 -6.409 1.00 95.25 71 THR A C 1
ATOM 591 O O . THR A 1 71 ? 6.664 7.147 -5.439 1.00 95.25 71 THR A O 1
ATOM 594 N N . LYS A 1 72 ? 6.548 6.342 -7.533 1.00 97.56 72 LYS A N 1
ATOM 595 C CA . LYS A 1 72 ? 5.111 6.596 -7.720 1.00 97.56 72 LYS A CA 1
ATOM 596 C C . LYS A 1 72 ? 4.276 5.822 -6.706 1.00 97.56 72 LYS A C 1
ATOM 598 O O . LYS A 1 72 ? 3.359 6.399 -6.135 1.00 97.56 72 LYS A O 1
ATOM 603 N N . GLY A 1 73 ? 4.623 4.567 -6.423 1.00 98.00 73 GLY A N 1
ATOM 604 C CA . GLY A 1 73 ? 3.918 3.761 -5.423 1.00 98.00 73 GLY A CA 1
ATOM 605 C C . GLY A 1 73 ? 3.986 4.350 -4.011 1.00 98.00 73 GLY A C 1
ATOM 606 O O . GLY A 1 73 ? 2.962 4.460 -3.336 1.00 98.00 73 GLY A O 1
ATOM 607 N N . VAL A 1 74 ? 5.160 4.836 -3.594 1.00 98.00 74 VAL A N 1
ATOM 608 C CA . VAL A 1 74 ? 5.324 5.564 -2.323 1.00 98.00 74 VAL A CA 1
ATOM 609 C C . VAL A 1 74 ? 4.516 6.863 -2.323 1.00 98.00 74 VAL A C 1
ATOM 611 O O . VAL A 1 74 ? 3.817 7.153 -1.353 1.00 98.00 74 VAL A O 1
ATOM 614 N N . ALA A 1 75 ? 4.566 7.638 -3.411 1.00 98.44 75 ALA A N 1
ATOM 615 C CA . ALA A 1 75 ? 3.796 8.875 -3.533 1.00 98.44 75 ALA A CA 1
ATOM 616 C C . ALA A 1 75 ? 2.279 8.623 -3.453 1.00 98.44 75 ALA A C 1
ATOM 618 O O . ALA A 1 75 ? 1.566 9.378 -2.791 1.00 98.44 75 ALA A O 1
ATOM 619 N N . ASN A 1 76 ? 1.795 7.551 -4.084 1.00 98.75 76 ASN A N 1
ATOM 620 C CA . ASN A 1 76 ? 0.402 7.123 -4.005 1.00 98.75 76 ASN A CA 1
ATOM 621 C C . ASN A 1 76 ? 0.029 6.732 -2.571 1.00 98.75 76 ASN A C 1
ATOM 623 O O . ASN A 1 76 ? -0.982 7.211 -2.068 1.00 98.75 76 ASN A O 1
ATOM 627 N N . LEU A 1 77 ? 0.871 5.956 -1.878 1.00 98.56 77 LEU A N 1
ATOM 628 C CA . LEU A 1 77 ? 0.635 5.579 -0.482 1.00 98.56 77 LEU A CA 1
ATOM 629 C C . LEU A 1 77 ? 0.550 6.803 0.440 1.00 98.56 77 LEU A C 1
ATOM 631 O O . LEU A 1 77 ? -0.342 6.878 1.281 1.00 98.56 77 LEU A O 1
ATOM 635 N N . ILE A 1 78 ? 1.449 7.779 0.280 1.00 98.38 78 ILE A N 1
ATOM 636 C CA . ILE A 1 78 ? 1.430 9.013 1.080 1.00 98.38 78 ILE A CA 1
ATOM 637 C C . ILE A 1 78 ? 0.126 9.783 0.851 1.00 98.38 78 ILE A C 1
ATOM 639 O O . ILE A 1 78 ? -0.466 10.255 1.818 1.00 98.38 78 ILE A O 1
ATOM 643 N N . LYS A 1 79 ? -0.354 9.878 -0.393 1.00 98.62 79 LYS A N 1
ATOM 644 C CA . LYS A 1 79 ? -1.634 10.535 -0.701 1.00 98.62 79 LYS A CA 1
ATOM 645 C C . LYS A 1 79 ? -2.811 9.773 -0.097 1.00 98.62 79 LYS A C 1
ATOM 647 O O . LYS A 1 79 ? -3.546 10.349 0.695 1.00 98.62 79 LYS A O 1
ATOM 652 N N . ALA A 1 80 ? -2.918 8.476 -0.381 1.00 98.38 80 ALA A N 1
ATOM 653 C CA . ALA A 1 80 ? -3.982 7.615 0.132 1.00 98.38 80 ALA A CA 1
ATOM 654 C C . ALA A 1 80 ? -4.042 7.615 1.667 1.00 98.38 80 ALA A C 1
ATOM 656 O O . ALA A 1 80 ? -5.117 7.590 2.253 1.00 98.38 80 ALA A O 1
ATOM 657 N N . SER A 1 81 ? -2.888 7.698 2.342 1.00 98.25 81 SER A N 1
ATOM 658 C CA . SER A 1 81 ? -2.818 7.723 3.807 1.00 98.25 81 SER A CA 1
ATOM 659 C C . SER A 1 81 ? -3.547 8.902 4.453 1.00 98.25 81 SER A C 1
ATOM 661 O O . SER A 1 81 ? -3.966 8.795 5.603 1.00 98.25 81 SER A O 1
ATOM 663 N N . GLN A 1 82 ? -3.739 10.001 3.717 1.00 97.88 82 GLN A N 1
ATOM 664 C CA . GLN A 1 82 ? -4.490 11.169 4.185 1.00 97.88 82 GLN A CA 1
ATOM 665 C C . GLN A 1 82 ? -5.992 10.873 4.304 1.00 97.88 82 GLN A C 1
ATOM 667 O O . GLN A 1 82 ? -6.699 11.574 5.021 1.00 97.88 82 GLN A O 1
ATOM 672 N N . GLU A 1 83 ? -6.464 9.815 3.642 1.00 98.00 83 GLU A N 1
ATOM 673 C CA . GLU A 1 83 ? -7.858 9.363 3.626 1.00 98.00 83 GLU A CA 1
ATOM 674 C C . GLU A 1 83 ? -8.122 8.229 4.635 1.00 98.00 83 GLU A C 1
ATOM 676 O O . GLU A 1 83 ? -9.235 7.712 4.716 1.00 98.00 83 GLU A O 1
ATOM 681 N N . LEU A 1 84 ? -7.114 7.830 5.425 1.00 98.50 84 LEU A N 1
ATOM 682 C CA . LEU A 1 84 ? -7.204 6.724 6.382 1.00 98.50 84 LEU A CA 1
ATOM 683 C C . LEU A 1 84 ? -7.321 7.251 7.824 1.00 98.50 84 LEU A C 1
ATOM 685 O O . LEU A 1 84 ? -6.303 7.426 8.498 1.00 98.50 84 LEU A O 1
ATOM 689 N N . PRO A 1 85 ? -8.542 7.466 8.353 1.00 97.75 85 PRO A N 1
ATOM 690 C CA . PRO A 1 85 ? -8.745 8.142 9.640 1.00 97.75 85 PRO A CA 1
ATOM 691 C C . PRO A 1 85 ? -8.169 7.377 10.840 1.00 97.75 85 PRO A C 1
ATOM 693 O O . PRO A 1 85 ? -7.878 7.972 11.875 1.00 97.75 85 PRO A O 1
ATOM 696 N N . ASN A 1 86 ? -8.001 6.058 10.712 1.00 97.94 86 ASN A N 1
ATOM 697 C CA . ASN A 1 86 ? -7.525 5.180 11.782 1.00 97.94 86 ASN A CA 1
ATOM 698 C C . ASN A 1 86 ? -6.037 4.818 11.666 1.00 97.94 86 ASN A C 1
ATOM 700 O O . ASN A 1 86 ? -5.525 4.045 12.487 1.00 97.94 86 ASN A O 1
ATOM 704 N N . LEU A 1 87 ? -5.337 5.343 10.658 1.00 98.62 87 LEU A N 1
ATOM 705 C CA . LEU A 1 87 ? -3.939 5.024 10.421 1.00 98.62 87 LEU A CA 1
ATOM 706 C C . LEU A 1 87 ? -3.052 5.615 11.527 1.00 98.62 87 LEU A C 1
ATOM 708 O O . LEU A 1 87 ? -3.036 6.816 11.775 1.00 98.62 87 LEU A O 1
ATOM 712 N N . LYS A 1 88 ? -2.273 4.753 12.183 1.00 98.38 88 LYS A N 1
ATOM 713 C CA . LYS A 1 88 ? -1.369 5.112 13.286 1.00 98.38 88 LYS A CA 1
ATOM 714 C C . LYS A 1 88 ? 0.088 5.174 12.854 1.00 98.38 88 LYS A C 1
ATOM 716 O O . LYS A 1 88 ? 0.866 5.935 13.427 1.00 98.38 88 LYS A O 1
ATOM 721 N N . ARG A 1 89 ? 0.495 4.329 11.901 1.00 98.25 89 ARG A N 1
ATOM 722 C CA . ARG A 1 89 ? 1.894 4.236 11.467 1.00 98.25 89 ARG A CA 1
ATOM 723 C C . ARG A 1 89 ? 2.033 3.621 10.080 1.00 98.25 89 ARG A C 1
ATOM 725 O O . ARG A 1 89 ? 1.405 2.610 9.780 1.00 98.25 89 ARG A O 1
ATOM 732 N N . ILE A 1 90 ? 2.964 4.167 9.304 1.00 98.50 90 ILE A N 1
ATOM 733 C CA . ILE A 1 90 ? 3.524 3.522 8.115 1.00 98.50 90 ILE A CA 1
ATOM 734 C C . ILE A 1 90 ? 5.010 3.275 8.370 1.00 98.50 90 ILE A C 1
ATOM 736 O O . ILE A 1 90 ? 5.708 4.158 8.869 1.00 98.50 90 ILE A O 1
ATOM 740 N N . LEU A 1 91 ? 5.490 2.077 8.045 1.00 98.12 91 LEU A N 1
ATOM 741 C CA . LEU A 1 91 ? 6.911 1.757 7.990 1.00 98.12 91 LEU A CA 1
ATOM 742 C C . LEU A 1 91 ? 7.329 1.619 6.526 1.00 98.12 91 LEU A C 1
ATOM 744 O O . LEU A 1 91 ? 6.863 0.716 5.833 1.00 98.12 91 LEU A O 1
ATOM 748 N N . PHE A 1 92 ? 8.204 2.515 6.077 1.00 97.31 92 PHE A N 1
ATOM 749 C CA . PHE A 1 92 ? 8.811 2.464 4.750 1.00 97.31 92 PHE A CA 1
ATOM 750 C C . PHE A 1 92 ? 10.125 1.686 4.827 1.00 97.31 92 PHE A C 1
ATOM 752 O O . PHE A 1 92 ? 11.013 2.047 5.601 1.00 97.31 92 PHE A O 1
ATOM 759 N N . ALA A 1 93 ? 10.243 0.614 4.045 1.00 95.38 93 ALA A N 1
ATOM 760 C CA . ALA A 1 93 ? 11.480 -0.147 3.936 1.00 95.38 93 ALA A CA 1
ATOM 761 C C . ALA A 1 93 ? 12.363 0.436 2.820 1.00 95.38 93 ALA A C 1
ATOM 763 O O . ALA A 1 93 ? 12.206 0.092 1.651 1.00 95.38 93 ALA A O 1
ATOM 764 N N . SER A 1 94 ? 13.281 1.330 3.190 1.00 91.94 94 SER A N 1
ATOM 765 C CA . SER A 1 94 ? 14.279 1.909 2.277 1.00 91.94 94 SER A CA 1
ATOM 766 C C . SER A 1 94 ? 15.592 1.115 2.286 1.00 91.94 94 SER A C 1
ATOM 768 O O . SER A 1 94 ? 15.882 0.395 3.243 1.00 91.94 94 SER A O 1
ATOM 770 N N . SER A 1 95 ? 16.413 1.283 1.248 1.00 88.00 95 SER A N 1
ATOM 771 C CA . SER A 1 95 ? 17.781 0.749 1.156 1.00 88.00 95 SER A CA 1
ATOM 772 C C . SER A 1 95 ? 18.815 1.876 1.035 1.00 88.00 95 SER A C 1
ATOM 774 O O . SER A 1 95 ? 18.454 2.995 0.665 1.00 88.00 95 SER A O 1
ATOM 776 N N . LEU A 1 96 ? 20.074 1.574 1.379 1.00 76.75 96 LEU A N 1
ATOM 777 C CA . LEU A 1 96 ? 21.238 2.446 1.154 1.00 76.75 96 LEU A CA 1
ATOM 778 C C . LEU A 1 96 ? 21.643 2.488 -0.323 1.00 76.75 96 LEU A C 1
ATOM 780 O O . LEU A 1 96 ? 21.380 1.480 -1.021 1.00 76.75 96 LEU A O 1
#

pLDDT: mean 94.1, std 7.22, range [56.12, 98.75]

Radius of gyration: 14.09 Å; chains: 1; bounding box: 34×32×35 Å

Foldseek 3Di:
DDDPVNPDQAADEDCDADPDVVCNVRYDDDQLLPLPRVLVVCLVVLDQEEELPDFQDDDPDPDCVSGCCVPSSVVSCVVSVVVRPNHNYYDDDDDD

Secondary structure (DSSP, 8-state):
---GGGTS---EE-SS--SSGGGGGGEE---TT-HHHHHHHHHHH--SEEEE------SS-S-GGGGHIIIIIHHHHHHHHTT-TT--EEEE----